Protein AF-A0A948CXR2-F1 (afdb_monomer)

pLDDT: mean 81.37, std 16.16, range [50.62, 96.62]

Radius of gyration: 17.34 Å; Cα contacts (8 Å, |Δi|>4): 185; chains: 1; bounding box: 30×23×55 Å

Structure (mmCIF, N/CA/C/O backbone):
data_AF-A0A948CXR2-F1
#
_entry.id   AF-A0A948CXR2-F1
#
loop_
_atom_site.group_PDB
_atom_site.id
_atom_site.type_symbol
_atom_site.label_atom_id
_atom_site.label_alt_id
_atom_site.label_comp_id
_atom_site.label_asym_id
_atom_site.label_entity_id
_atom_site.label_seq_id
_atom_site.pdbx_PDB_ins_code
_atom_site.Cartn_x
_atom_site.Cartn_y
_atom_site.Cartn_z
_atom_site.occupan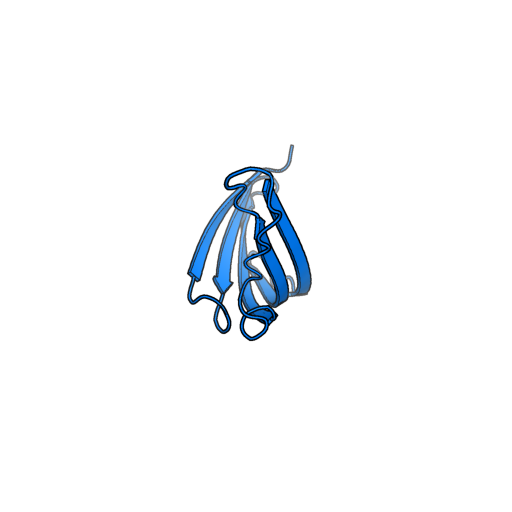cy
_atom_site.B_iso_or_equiv
_atom_site.auth_seq_id
_atom_site.auth_comp_id
_atom_site.auth_asym_id
_atom_site.auth_atom_id
_atom_site.pdbx_PDB_model_num
ATOM 1 N N . VAL A 1 1 ? -0.125 8.908 -25.489 1.00 62.19 1 VAL A N 1
ATOM 2 C CA . VAL A 1 1 ? -1.178 8.113 -24.814 1.00 62.19 1 VAL A CA 1
ATOM 3 C C . VAL A 1 1 ? -0.498 7.267 -23.760 1.00 62.19 1 VAL A C 1
ATOM 5 O O . VAL A 1 1 ? 0.457 6.575 -24.092 1.00 62.19 1 VAL A O 1
ATOM 8 N N . LEU A 1 2 ? -0.931 7.411 -22.511 1.00 63.59 2 LEU A N 1
ATOM 9 C CA . LEU A 1 2 ? -0.492 6.589 -21.387 1.00 63.59 2 LEU A CA 1
ATOM 10 C C . LEU A 1 2 ? -1.542 5.498 -21.205 1.00 63.59 2 LEU A C 1
ATOM 12 O O . LEU A 1 2 ? -2.711 5.816 -21.004 1.00 63.59 2 LEU A O 1
ATOM 16 N N . ASP A 1 3 ? -1.127 4.250 -21.369 1.00 71.50 3 ASP A N 1
ATOM 17 C CA . ASP A 1 3 ? -1.946 3.079 -21.072 1.00 71.50 3 ASP A CA 1
ATOM 18 C C . ASP A 1 3 ? -1.293 2.395 -19.872 1.00 71.50 3 ASP A C 1
ATOM 20 O O . ASP A 1 3 ? -0.179 1.877 -19.984 1.00 71.50 3 ASP A O 1
ATOM 24 N N . ASP A 1 4 ? -1.930 2.515 -18.711 1.00 77.62 4 ASP A N 1
ATOM 25 C CA . ASP A 1 4 ? -1.409 2.024 -17.439 1.00 77.62 4 ASP A CA 1
ATOM 26 C C . ASP A 1 4 ? -2.457 1.152 -16.762 1.00 77.62 4 ASP A C 1
ATOM 28 O O . ASP A 1 4 ? -3.634 1.510 -16.674 1.00 77.62 4 ASP A O 1
ATOM 32 N N . TRP A 1 5 ? -2.020 -0.009 -16.292 1.00 83.62 5 TRP A N 1
ATOM 33 C CA . TRP A 1 5 ? -2.851 -0.889 -15.493 1.00 83.62 5 TRP A CA 1
ATOM 34 C C . TRP A 1 5 ? -2.059 -1.445 -14.322 1.00 83.62 5 TRP A C 1
ATOM 36 O O . TRP A 1 5 ? -0.861 -1.726 -14.413 1.00 83.62 5 TRP A O 1
ATOM 46 N N . GLN A 1 6 ? -2.773 -1.649 -13.221 1.00 85.56 6 GLN A N 1
ATOM 47 C CA . GLN A 1 6 ? -2.237 -2.238 -12.010 1.00 85.56 6 GLN A CA 1
ATOM 48 C C . GLN A 1 6 ? -3.249 -3.214 -11.422 1.00 85.56 6 GLN A C 1
ATOM 50 O O . GLN A 1 6 ? -4.422 -2.895 -11.242 1.00 85.56 6 GLN A O 1
ATOM 55 N N . PHE A 1 7 ? -2.766 -4.402 -11.096 1.00 88.31 7 PHE A N 1
ATOM 56 C CA . PHE A 1 7 ? -3.472 -5.422 -10.348 1.00 88.31 7 PHE A CA 1
ATOM 57 C C . PHE A 1 7 ? -2.704 -5.704 -9.060 1.00 88.31 7 PHE A C 1
ATOM 59 O O . PHE A 1 7 ? -1.489 -5.876 -9.099 1.00 88.31 7 PHE A O 1
ATOM 66 N N . SER A 1 8 ? -3.394 -5.789 -7.928 1.00 88.75 8 SER A N 1
ATOM 67 C CA . SER A 1 8 ? -2.765 -6.104 -6.645 1.00 88.75 8 SER A CA 1
ATOM 68 C C . SER A 1 8 ? -3.528 -7.220 -5.948 1.00 88.75 8 SER A C 1
ATOM 70 O O . SER A 1 8 ? -4.757 -7.192 -5.892 1.00 88.75 8 SER A O 1
ATOM 72 N N . LEU A 1 9 ? -2.797 -8.185 -5.393 1.00 92.38 9 LEU A N 1
ATOM 73 C CA . LEU A 1 9 ? -3.339 -9.222 -4.523 1.00 92.38 9 LEU A CA 1
ATOM 74 C C . LEU A 1 9 ? -2.780 -9.022 -3.117 1.00 92.38 9 LEU A C 1
ATOM 76 O O . LEU A 1 9 ? -1.565 -9.039 -2.936 1.00 92.38 9 LEU A O 1
ATOM 80 N N . LEU A 1 10 ? -3.668 -8.849 -2.139 1.00 93.56 10 LEU A N 1
ATOM 81 C CA . LEU A 1 10 ? -3.330 -8.531 -0.754 1.00 93.56 10 LEU A CA 1
ATOM 82 C C . LEU A 1 10 ? -3.857 -9.601 0.201 1.00 93.56 10 LEU A C 1
ATOM 84 O O . LEU A 1 10 ? -5.019 -9.995 0.129 1.00 93.56 10 LEU A O 1
ATOM 88 N N . PHE A 1 11 ? -3.013 -10.006 1.143 1.00 94.94 11 PHE A N 1
ATOM 89 C CA . PHE A 1 11 ? -3.383 -10.787 2.313 1.00 94.94 11 PHE A CA 1
ATOM 90 C C . PHE A 1 11 ? -3.242 -9.897 3.540 1.00 94.94 11 PHE A C 1
ATOM 92 O O . PHE A 1 11 ? -2.141 -9.457 3.866 1.00 94.94 11 PHE A O 1
ATOM 99 N N . ALA A 1 12 ? -4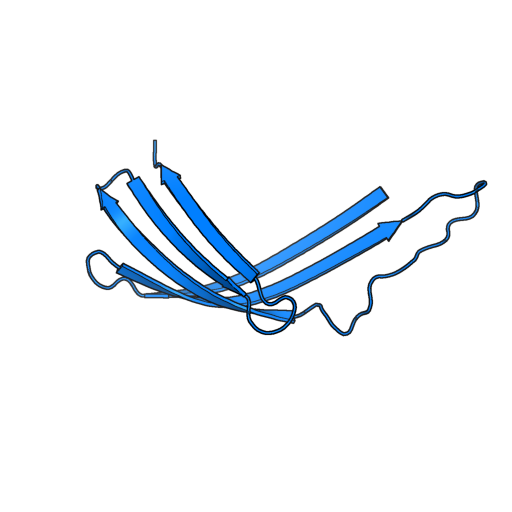.360 -9.630 4.208 1.00 96.06 12 ALA A N 1
ATOM 100 C CA . ALA A 1 12 ? -4.427 -8.769 5.380 1.00 96.06 12 ALA A CA 1
ATOM 101 C C . ALA A 1 12 ? -4.901 -9.559 6.601 1.00 96.06 12 ALA A C 1
ATOM 103 O O . ALA A 1 12 ? -5.740 -10.456 6.484 1.00 96.06 12 ALA A O 1
ATOM 104 N N . HIS A 1 13 ? -4.395 -9.207 7.779 1.00 95.44 13 HIS A N 1
ATOM 105 C CA . HIS A 1 13 ? -4.838 -9.800 9.035 1.00 95.44 13 HIS A CA 1
ATOM 106 C C . HIS A 1 13 ? -5.101 -8.711 10.072 1.00 95.44 13 HIS A C 1
ATOM 108 O O . HIS A 1 13 ? -4.219 -7.913 10.374 1.00 95.44 13 HIS A O 1
ATOM 114 N N . LYS A 1 14 ? -6.320 -8.666 10.619 1.00 95.50 14 LYS A N 1
ATOM 115 C CA . LYS A 1 14 ? -6.706 -7.657 11.611 1.00 95.50 14 LYS A CA 1
ATOM 116 C C . LYS A 1 14 ? -6.231 -8.064 13.005 1.00 95.50 14 LYS A C 1
ATOM 118 O O . LYS A 1 14 ? -6.665 -9.083 13.534 1.00 95.50 14 LYS A O 1
ATOM 123 N N . ILE A 1 15 ? -5.409 -7.217 13.618 1.00 94.44 15 ILE A N 1
ATOM 124 C CA . ILE A 1 15 ? -4.873 -7.354 14.974 1.00 94.44 15 ILE A CA 1
ATOM 125 C C . ILE A 1 15 ? -5.210 -6.077 15.758 1.00 94.44 15 ILE A C 1
ATOM 127 O O . ILE A 1 15 ? -4.425 -5.131 15.831 1.00 94.44 15 ILE A O 1
ATOM 131 N N . SER A 1 16 ? -6.394 -6.048 16.377 1.00 92.44 16 SER A N 1
ATOM 132 C CA . SER A 1 16 ? -6.876 -4.889 17.147 1.00 92.44 16 SER A CA 1
ATOM 133 C C . SER A 1 16 ? -6.930 -3.604 16.293 1.00 92.44 16 SER A C 1
ATOM 135 O O . SER A 1 16 ? -7.710 -3.554 15.338 1.00 92.44 16 SER A O 1
ATOM 137 N N . ILE A 1 17 ? -6.119 -2.589 16.622 1.00 92.94 17 ILE A N 1
ATOM 138 C CA . ILE A 1 17 ? -6.008 -1.305 15.910 1.00 92.94 17 ILE A CA 1
ATOM 139 C C . ILE A 1 17 ? -5.120 -1.372 14.660 1.00 92.94 17 ILE A C 1
ATOM 141 O O . ILE A 1 17 ? -5.139 -0.444 13.855 1.00 92.94 17 ILE A O 1
ATOM 145 N N . LEU A 1 18 ? -4.339 -2.444 14.496 1.00 95.31 18 LEU A N 1
ATOM 146 C CA . LEU A 1 18 ? -3.445 -2.637 13.359 1.00 95.31 18 LEU A CA 1
ATOM 147 C C . LEU A 1 18 ? -4.016 -3.682 12.408 1.00 95.31 18 LEU A C 1
ATOM 149 O O . LEU A 1 18 ? -4.473 -4.741 12.830 1.00 95.31 18 LEU A O 1
ATOM 153 N N . THR A 1 19 ? -3.945 -3.416 11.112 1.00 96.56 19 THR A N 1
ATOM 154 C CA . THR A 1 19 ? -4.236 -4.408 10.073 1.00 96.56 19 THR A CA 1
ATOM 155 C C . THR A 1 19 ? -3.032 -4.497 9.141 1.00 96.56 19 THR A C 1
ATOM 157 O O . THR A 1 19 ? -3.022 -3.842 8.097 1.00 96.56 19 THR A O 1
ATOM 160 N N . PRO A 1 20 ? -1.976 -5.239 9.525 1.00 96.12 20 PRO A N 1
ATOM 161 C CA . PRO A 1 20 ? -0.865 -5.515 8.628 1.00 96.12 20 PRO A CA 1
ATOM 162 C C . PRO A 1 20 ? -1.328 -6.320 7.412 1.00 96.12 20 PRO A C 1
ATOM 164 O O . PRO A 1 20 ? -2.194 -7.198 7.509 1.00 96.12 20 PRO A O 1
ATOM 167 N N . TYR A 1 21 ? -0.708 -6.042 6.271 1.00 96.06 21 TYR A N 1
ATOM 168 C CA . TYR A 1 21 ? -0.927 -6.761 5.030 1.00 96.06 21 TYR A CA 1
ATOM 169 C C . T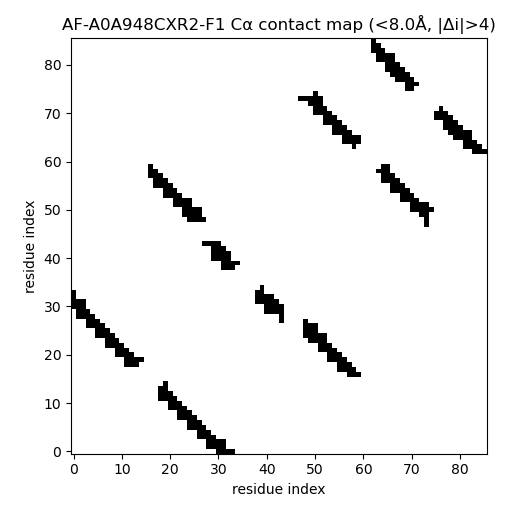YR A 1 21 ? 0.365 -6.936 4.236 1.00 96.06 21 TYR A C 1
ATOM 171 O O . TYR A 1 21 ? 1.306 -6.148 4.318 1.00 96.06 21 TYR A O 1
ATOM 179 N N . ILE A 1 22 ? 0.388 -7.995 3.438 1.00 95.31 22 ILE A N 1
ATOM 180 C CA . ILE A 1 22 ? 1.438 -8.282 2.469 1.00 95.31 22 ILE A CA 1
ATOM 181 C C . ILE A 1 22 ? 0.787 -8.724 1.169 1.00 95.31 22 ILE A C 1
ATOM 183 O O . ILE A 1 22 ? -0.287 -9.326 1.166 1.00 95.31 22 ILE A O 1
ATOM 187 N N . GLY A 1 23 ? 1.429 -8.439 0.050 1.00 92.81 23 GLY A N 1
ATOM 188 C CA . GLY A 1 23 ? 0.887 -8.815 -1.232 1.00 92.81 23 GLY A CA 1
ATOM 189 C C . GLY A 1 23 ? 1.853 -8.664 -2.379 1.00 92.81 23 GLY A C 1
ATOM 190 O O . GLY A 1 23 ? 3.031 -8.335 -2.224 1.00 92.81 23 GLY A O 1
ATOM 191 N N . THR A 1 24 ? 1.310 -8.906 -3.558 1.00 92.00 24 THR A N 1
ATOM 192 C CA . THR A 1 24 ? 2.005 -8.727 -4.821 1.00 92.00 24 THR A CA 1
ATOM 193 C C . THR A 1 24 ? 1.257 -7.717 -5.671 1.00 92.00 24 THR A C 1
ATOM 195 O O . THR A 1 24 ? 0.029 -7.625 -5.639 1.00 92.00 24 THR A O 1
ATOM 198 N N . ARG A 1 25 ? 2.017 -6.939 -6.431 1.00 88.56 25 ARG A N 1
ATOM 199 C CA . ARG A 1 25 ? 1.523 -5.923 -7.353 1.00 88.56 25 ARG A CA 1
ATOM 200 C C . ARG A 1 25 ? 2.014 -6.279 -8.740 1.00 88.56 25 ARG A C 1
ATOM 202 O O . ARG A 1 25 ? 3.213 -6.417 -8.936 1.00 88.56 25 ARG A O 1
ATOM 209 N N . TRP A 1 26 ? 1.110 -6.440 -9.690 1.00 86.75 26 TRP A N 1
ATOM 210 C CA . TRP A 1 26 ? 1.431 -6.553 -11.100 1.00 86.75 26 TRP A CA 1
ATOM 211 C C . TRP A 1 26 ? 0.999 -5.270 -11.801 1.00 86.75 26 TRP A C 1
ATOM 213 O O . TRP A 1 26 ? -0.193 -5.012 -11.927 1.00 86.75 26 TRP A O 1
ATOM 223 N N . SER A 1 27 ? 1.952 -4.456 -12.236 1.00 82.25 27 SER A N 1
ATOM 224 C CA . SER A 1 27 ? 1.684 -3.219 -12.969 1.00 82.25 27 SER A CA 1
ATOM 225 C C . SER A 1 27 ? 2.386 -3.199 -14.314 1.00 82.25 27 SER A C 1
ATOM 227 O O . SER A 1 27 ? 3.440 -3.813 -14.497 1.00 82.25 27 SER A O 1
ATOM 229 N N . ARG A 1 28 ? 1.816 -2.465 -15.265 1.00 78.00 28 ARG A N 1
ATOM 230 C CA . ARG A 1 28 ? 2.482 -2.154 -16.521 1.00 78.00 28 ARG A CA 1
ATOM 231 C C . ARG A 1 28 ? 2.018 -0.805 -17.046 1.00 78.00 28 ARG A C 1
ATOM 233 O O . ARG A 1 28 ? 0.858 -0.649 -17.403 1.00 78.00 28 ARG A O 1
ATOM 240 N N . MET A 1 29 ? 2.993 0.077 -17.224 1.00 72.00 29 MET A N 1
ATOM 241 C CA . MET A 1 29 ? 2.817 1.379 -17.849 1.00 72.00 29 MET A CA 1
ATOM 242 C C . MET A 1 29 ? 3.431 1.360 -19.253 1.00 72.00 29 MET A C 1
ATOM 244 O O . MET A 1 29 ? 4.644 1.228 -19.393 1.00 72.00 29 MET A O 1
ATOM 248 N N . ASP A 1 30 ? 2.624 1.490 -20.305 1.00 65.69 30 ASP A N 1
ATOM 249 C CA . ASP A 1 30 ? 3.102 1.655 -21.681 1.00 65.69 30 ASP A CA 1
ATOM 250 C C . ASP A 1 30 ? 2.983 3.141 -22.087 1.00 65.69 30 ASP A C 1
ATOM 252 O O . ASP A 1 30 ? 1.892 3.719 -22.131 1.00 65.69 30 ASP A O 1
ATOM 256 N N . TYR A 1 31 ? 4.112 3.778 -22.420 1.00 61.22 31 TYR A N 1
ATOM 257 C CA . TYR A 1 31 ? 4.139 5.162 -22.899 1.00 61.22 31 TYR A CA 1
ATOM 258 C C . TYR A 1 31 ? 4.145 5.202 -24.431 1.00 61.22 31 TYR A C 1
ATOM 260 O O . TYR A 1 31 ? 5.119 4.839 -25.090 1.00 61.22 31 TYR A O 1
ATOM 268 N N . ILE A 1 32 ? 3.040 5.655 -25.026 1.00 62.22 32 ILE A N 1
ATOM 269 C CA . ILE A 1 32 ? 2.914 5.815 -26.478 1.00 62.22 32 ILE A CA 1
ATOM 270 C C . ILE A 1 32 ? 3.143 7.287 -26.827 1.00 62.22 32 ILE A C 1
ATOM 272 O O . ILE A 1 32 ? 2.236 8.114 -26.664 1.00 62.22 32 ILE A O 1
ATOM 276 N N . HIS A 1 33 ? 4.339 7.609 -27.319 1.00 55.97 33 HIS A N 1
ATOM 277 C CA . HIS A 1 33 ? 4.657 8.921 -27.882 1.00 55.97 33 HIS A CA 1
ATOM 278 C C . HIS A 1 33 ? 4.290 8.931 -29.373 1.00 55.97 33 HIS A C 1
ATOM 280 O O . HIS A 1 33 ? 4.695 8.044 -30.123 1.00 55.97 33 HIS A O 1
ATOM 286 N N . TRP A 1 34 ? 3.502 9.915 -29.802 1.00 54.00 34 TRP A N 1
ATOM 287 C CA . TRP A 1 34 ? 3.166 10.108 -31.213 1.00 54.00 34 TRP A CA 1
ATOM 288 C C . TRP A 1 34 ? 4.141 11.130 -31.802 1.00 54.00 34 TRP A C 1
ATOM 290 O O . TRP A 1 34 ? 4.128 12.279 -31.374 1.00 54.00 34 TRP A O 1
ATOM 300 N N . VAL A 1 35 ? 4.978 10.716 -32.755 1.00 55.91 35 VAL A N 1
ATOM 301 C CA . VAL A 1 35 ? 5.786 11.618 -33.594 1.00 55.91 35 VAL A CA 1
ATOM 302 C C . VAL A 1 35 ? 5.412 11.327 -35.048 1.00 55.91 35 VAL A C 1
ATOM 304 O O . VAL A 1 35 ? 5.473 10.175 -35.475 1.00 55.91 35 VAL A O 1
ATOM 307 N N . ASP A 1 36 ? 4.958 12.348 -35.775 1.00 53.16 36 ASP A N 1
ATOM 308 C CA . ASP A 1 36 ? 4.738 12.339 -37.231 1.00 53.16 36 ASP A CA 1
ATOM 309 C C . ASP A 1 36 ? 3.925 11.160 -37.807 1.00 53.16 36 ASP A C 1
ATOM 311 O O . ASP A 1 36 ? 4.344 10.509 -38.760 1.00 53.16 36 ASP A O 1
ATOM 315 N N . ASN A 1 37 ? 2.738 10.864 -37.256 1.00 53.97 37 ASN A N 1
ATOM 316 C CA . ASN A 1 37 ? 1.827 9.799 -37.738 1.00 5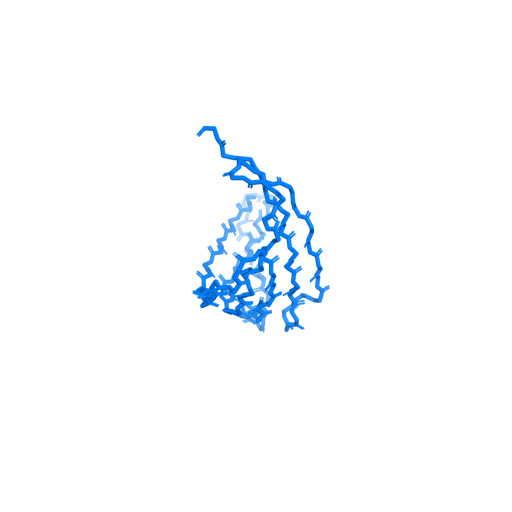3.97 37 ASN A CA 1
ATOM 317 C C . ASN A 1 37 ? 2.406 8.365 -37.757 1.00 53.97 37 ASN A C 1
ATOM 319 O O . ASN A 1 37 ? 1.710 7.426 -38.151 1.00 53.97 37 ASN A O 1
ATOM 323 N N . VAL A 1 38 ? 3.632 8.155 -37.271 1.00 54.31 38 VAL A N 1
ATOM 324 C CA . VAL A 1 38 ? 4.245 6.834 -37.131 1.00 54.31 38 VAL A CA 1
ATOM 325 C C . VAL A 1 38 ? 4.095 6.375 -35.685 1.00 54.31 38 VAL A C 1
ATOM 327 O O . VAL A 1 38 ? 4.592 6.983 -34.737 1.00 54.31 38 VAL A O 1
ATOM 330 N N . ARG A 1 39 ? 3.374 5.268 -35.499 1.00 51.72 39 ARG A N 1
ATOM 331 C CA . ARG A 1 39 ? 3.103 4.677 -34.185 1.00 51.72 39 ARG A CA 1
ATOM 332 C C . ARG A 1 39 ? 4.362 4.018 -33.607 1.00 51.72 39 ARG A C 1
ATOM 334 O O . ARG A 1 39 ? 4.506 2.798 -33.680 1.00 51.72 39 ARG A O 1
ATOM 341 N N . ASN A 1 40 ? 5.238 4.791 -32.974 1.00 53.72 40 ASN A N 1
ATOM 342 C CA . ASN A 1 40 ? 6.352 4.244 -32.200 1.00 53.72 40 ASN A CA 1
ATOM 343 C C . ASN A 1 40 ? 5.883 3.859 -30.788 1.00 53.72 40 ASN A C 1
ATOM 345 O O . ASN A 1 40 ? 5.671 4.696 -29.913 1.00 53.72 40 ASN A O 1
ATOM 349 N N . ARG A 1 41 ? 5.684 2.554 -30.563 1.00 52.31 41 ARG A N 1
ATOM 350 C CA . ARG A 1 41 ? 5.402 1.993 -29.233 1.00 52.31 41 ARG A CA 1
ATOM 351 C C . ARG A 1 41 ? 6.718 1.769 -28.492 1.00 52.31 41 ARG A C 1
ATOM 353 O O . ARG A 1 41 ? 7.349 0.732 -28.683 1.00 52.31 41 ARG A O 1
ATOM 360 N N . VAL A 1 42 ? 7.092 2.694 -27.613 1.00 58.16 42 VAL A N 1
ATOM 361 C CA . VAL A 1 42 ? 8.141 2.448 -26.617 1.00 58.16 42 VAL A CA 1
ATOM 362 C C . VAL A 1 42 ? 7.496 1.673 -25.469 1.00 58.16 42 VAL A C 1
ATOM 364 O O . VAL A 1 42 ? 6.842 2.238 -24.597 1.00 58.16 42 VAL A O 1
ATOM 367 N N . LYS A 1 43 ? 7.581 0.341 -25.528 1.00 53.31 43 LYS A N 1
ATOM 368 C CA . LYS A 1 43 ? 7.089 -0.524 -24.446 1.00 53.31 43 LYS A CA 1
ATOM 369 C C . LYS A 1 43 ? 8.029 -0.380 -23.251 1.00 53.31 43 LYS A C 1
ATOM 371 O O . LYS A 1 43 ? 9.239 -0.485 -23.433 1.00 53.31 43 LYS A O 1
ATOM 376 N N . SER A 1 44 ? 7.468 -0.167 -22.063 1.00 50.62 44 SER A N 1
ATOM 377 C CA . SER A 1 44 ? 8.226 -0.250 -20.813 1.00 50.62 44 SER A CA 1
ATOM 378 C C . SER A 1 44 ? 8.843 -1.645 -20.674 1.00 50.62 44 SER A C 1
ATOM 380 O O . SER A 1 44 ? 8.268 -2.642 -21.130 1.00 50.62 44 SER A O 1
ATOM 382 N N . ASP A 1 45 ? 10.046 -1.691 -20.109 1.00 51.44 45 ASP A N 1
ATOM 383 C CA . ASP A 1 45 ? 10.849 -2.896 -19.971 1.00 51.44 45 ASP A CA 1
ATOM 384 C C . ASP A 1 45 ? 10.080 -3.951 -19.153 1.00 51.44 45 ASP A C 1
ATOM 386 O O . ASP A 1 45 ? 9.651 -3.715 -18.024 1.00 51.44 45 ASP A O 1
ATOM 390 N N . ARG A 1 46 ? 9.855 -5.131 -19.743 1.00 50.81 46 ARG A N 1
ATOM 391 C CA . ARG A 1 46 ? 9.022 -6.216 -19.176 1.00 50.81 46 ARG A CA 1
ATOM 392 C C . ARG A 1 46 ? 9.570 -6.796 -17.865 1.00 50.81 46 ARG A C 1
ATOM 394 O O . ARG A 1 46 ? 8.908 -7.625 -17.251 1.00 50.81 46 ARG A O 1
ATOM 401 N N . SER A 1 47 ? 10.781 -6.412 -17.476 1.00 53.19 47 SER A N 1
ATOM 402 C CA . SER A 1 47 ? 11.498 -6.896 -16.295 1.00 53.19 47 SER A CA 1
ATOM 403 C C . SER A 1 47 ? 10.939 -6.353 -14.973 1.00 53.19 47 SER A C 1
ATOM 405 O O . SER A 1 47 ? 11.205 -6.924 -13.919 1.00 53.19 47 SER A O 1
ATOM 407 N N . LYS A 1 48 ? 10.139 -5.284 -15.031 1.00 58.75 48 LYS A N 1
ATOM 408 C CA . LYS A 1 48 ? 9.713 -4.463 -13.894 1.00 58.75 48 LYS A CA 1
ATOM 409 C C . LYS A 1 48 ? 8.196 -4.361 -13.780 1.00 58.75 48 LYS A C 1
ATOM 411 O O . LYS A 1 48 ? 7.604 -3.291 -13.809 1.00 58.75 48 LYS A O 1
ATOM 416 N N . SER A 1 49 ? 7.540 -5.518 -13.786 1.00 69.94 49 SER A N 1
ATOM 417 C CA . SER A 1 49 ? 6.079 -5.568 -13.730 1.00 69.94 49 SER A CA 1
ATOM 418 C C . SER A 1 49 ? 5.536 -6.201 -12.460 1.00 69.94 49 SER A C 1
ATOM 420 O O . SER A 1 49 ? 4.385 -5.953 -12.144 1.00 69.94 49 SER A O 1
ATOM 422 N N . ILE A 1 50 ? 6.319 -6.993 -11.721 1.00 79.31 50 ILE A N 1
ATOM 423 C CA . ILE A 1 50 ? 5.858 -7.649 -10.489 1.00 79.31 50 ILE A CA 1
ATOM 424 C C . ILE A 1 50 ? 6.627 -7.084 -9.293 1.00 79.31 50 ILE A C 1
ATOM 426 O O . ILE A 1 50 ? 7.844 -7.218 -9.202 1.00 79.31 50 ILE A O 1
ATOM 430 N N . GLY A 1 51 ? 5.900 -6.467 -8.368 1.00 85.12 51 GLY A N 1
ATOM 431 C CA . GLY A 1 51 ? 6.388 -5.932 -7.107 1.00 85.12 51 GLY A CA 1
ATOM 432 C C . GLY A 1 51 ? 5.849 -6.707 -5.907 1.00 85.12 51 GLY A C 1
ATOM 433 O O . GLY A 1 51 ? 4.776 -7.305 -5.963 1.00 85.12 51 GLY A O 1
ATOM 434 N N . LEU A 1 52 ? 6.591 -6.662 -4.802 1.00 89.25 52 LEU A N 1
ATOM 435 C CA . LEU A 1 52 ? 6.106 -7.066 -3.485 1.00 89.25 52 LEU A CA 1
ATOM 436 C C . LEU A 1 52 ? 5.724 -5.813 -2.700 1.00 89.25 52 LEU A C 1
ATOM 438 O O . LEU A 1 52 ? 6.505 -4.854 -2.662 1.00 89.25 52 LEU A O 1
ATOM 442 N N . ILE A 1 53 ? 4.540 -5.855 -2.096 1.00 92.38 53 ILE A N 1
ATOM 443 C CA . ILE A 1 53 ? 3.996 -4.808 -1.235 1.00 92.38 53 ILE A CA 1
ATOM 444 C C . ILE A 1 53 ? 3.837 -5.333 0.181 1.00 92.38 53 ILE A C 1
ATOM 446 O O . ILE A 1 53 ? 3.394 -6.462 0.386 1.00 92.38 53 ILE A O 1
ATOM 450 N N . ALA A 1 54 ? 4.196 -4.516 1.158 1.00 93.75 54 ALA A N 1
ATOM 451 C CA . ALA A 1 54 ? 3.870 -4.763 2.553 1.00 93.75 54 ALA A CA 1
ATOM 452 C C . ALA A 1 54 ? 3.466 -3.449 3.203 1.00 93.75 54 ALA A C 1
ATOM 454 O O . ALA A 1 54 ? 4.059 -2.406 2.932 1.00 93.75 54 ALA A O 1
ATOM 455 N N . GLY A 1 55 ? 2.465 -3.500 4.065 1.00 94.56 55 GLY A N 1
ATOM 456 C CA . GLY A 1 55 ? 1.934 -2.312 4.698 1.00 94.56 55 GLY A CA 1
ATOM 457 C C . GLY A 1 55 ? 1.101 -2.626 5.923 1.00 94.56 55 GLY A C 1
ATOM 458 O O . GLY A 1 55 ? 0.980 -3.775 6.349 1.00 94.56 55 GLY A O 1
ATOM 459 N N . THR A 1 56 ? 0.559 -1.582 6.530 1.00 96.25 56 THR A N 1
ATOM 460 C CA . THR A 1 56 ? -0.331 -1.697 7.677 1.00 96.25 56 THR A CA 1
ATOM 461 C C . THR A 1 56 ? -1.334 -0.562 7.683 1.00 96.2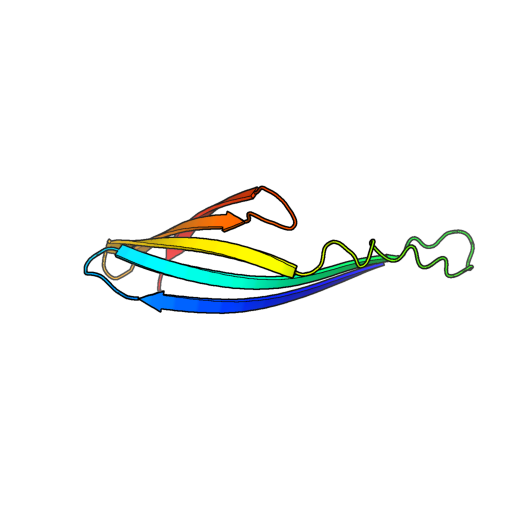5 56 THR A C 1
ATOM 463 O O . THR A 1 56 ? -0.977 0.597 7.461 1.00 96.25 56 THR A O 1
ATOM 466 N N . ASP A 1 57 ? -2.577 -0.900 8.008 1.00 96.38 57 ASP A N 1
ATOM 467 C CA . ASP A 1 57 ? -3.580 0.093 8.374 1.00 96.38 57 ASP A CA 1
ATOM 468 C C . ASP A 1 57 ? -3.567 0.296 9.888 1.00 96.38 57 ASP A C 1
ATOM 470 O O . ASP A 1 57 ? -3.449 -0.667 10.649 1.00 96.38 57 ASP A O 1
ATOM 474 N N . ILE A 1 58 ? -3.689 1.545 10.323 1.00 95.88 58 ILE A N 1
ATOM 475 C CA . ILE A 1 58 ? -3.773 1.954 11.723 1.00 95.88 58 ILE A CA 1
ATOM 476 C C .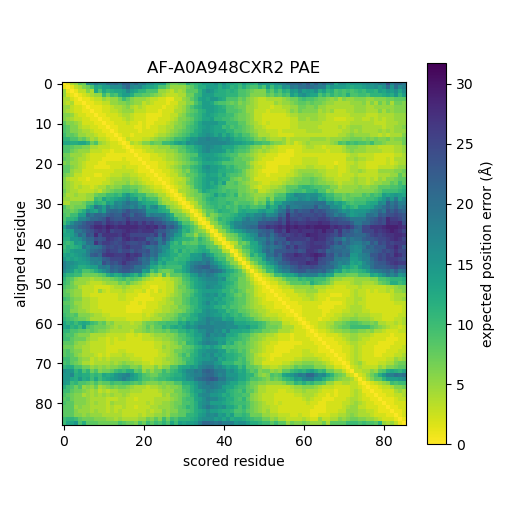 ILE A 1 58 ? -5.122 2.644 11.908 1.00 95.88 58 ILE A C 1
ATOM 478 O O . ILE A 1 58 ? -5.325 3.767 11.440 1.00 95.88 58 ILE A O 1
ATOM 482 N N . ALA A 1 59 ? -6.056 1.966 12.570 1.00 95.06 59 ALA A N 1
ATOM 483 C CA . ALA A 1 59 ? -7.354 2.535 12.902 1.00 95.06 59 ALA A CA 1
ATOM 484 C C . ALA A 1 59 ? -7.174 3.606 13.986 1.00 95.06 59 ALA A C 1
ATOM 486 O O . ALA A 1 59 ? -6.717 3.302 15.088 1.00 95.06 59 ALA A O 1
ATOM 487 N N . LEU A 1 60 ? -7.519 4.854 13.664 1.00 93.06 60 LEU A N 1
ATOM 488 C CA . LEU A 1 60 ? -7.551 5.940 14.643 1.00 93.06 60 LEU A CA 1
ATOM 489 C C . LEU A 1 60 ? -8.899 5.932 15.363 1.00 93.06 60 LEU A C 1
ATOM 491 O O . LEU A 1 60 ? -8.928 5.907 16.585 1.00 93.06 60 LEU A O 1
ATOM 495 N N . ASN A 1 61 ? -9.986 5.875 14.587 1.00 92.25 61 AS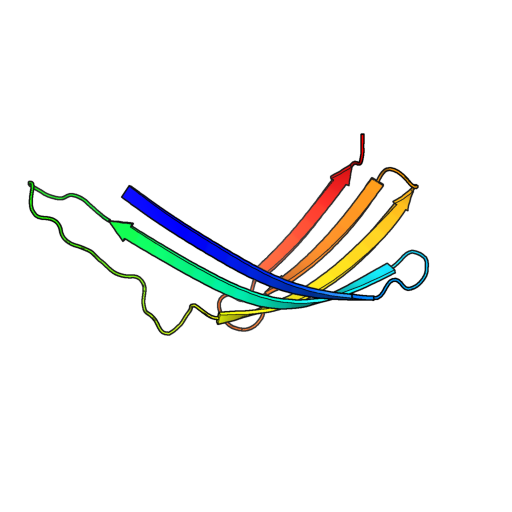N A N 1
ATOM 496 C CA . ASN A 1 61 ? -11.377 5.783 15.035 1.00 92.25 61 ASN A CA 1
ATOM 497 C C . ASN A 1 61 ? -12.164 4.863 14.076 1.00 92.25 61 ASN A C 1
ATOM 499 O O . ASN A 1 61 ? -11.640 4.446 13.044 1.00 92.25 61 ASN A O 1
ATOM 503 N N . ASP A 1 62 ? -13.452 4.624 14.340 1.00 90.06 62 ASP A N 1
ATOM 504 C CA . ASP A 1 62 ? -14.321 3.811 13.464 1.00 90.06 62 ASP A CA 1
ATOM 505 C C . ASP A 1 62 ? -14.505 4.385 12.044 1.00 90.06 62 ASP A C 1
ATOM 507 O O . ASP A 1 62 ? -14.896 3.670 11.119 1.00 90.06 62 ASP A O 1
ATOM 511 N N . THR A 1 63 ? -14.206 5.673 11.858 1.00 94.38 63 THR A N 1
ATOM 512 C CA . THR A 1 63 ? -14.364 6.406 10.593 1.00 94.38 63 THR A CA 1
ATOM 513 C C . THR A 1 63 ? -13.047 6.794 9.931 1.00 94.38 63 THR A C 1
ATOM 515 O O . THR A 1 63 ? -13.055 7.139 8.754 1.00 94.38 63 THR A O 1
ATOM 518 N N . LEU A 1 64 ? -11.920 6.746 10.647 1.00 95.75 64 LEU A N 1
ATOM 519 C CA . LEU A 1 64 ? -10.639 7.287 10.189 1.00 95.75 64 LEU A CA 1
ATOM 520 C C . LEU A 1 64 ? -9.524 6.263 10.396 1.00 95.75 64 LEU A C 1
ATOM 522 O O . LEU A 1 64 ? -9.317 5.783 11.514 1.00 95.75 64 LEU A O 1
ATOM 526 N N . TRP A 1 65 ? -8.758 5.981 9.345 1.00 96.38 65 TRP A N 1
ATOM 527 C CA . TRP A 1 65 ? -7.561 5.149 9.442 1.00 96.38 65 TRP A CA 1
ATOM 528 C C . TRP A 1 65 ? -6.412 5.711 8.611 1.00 96.38 65 TRP A C 1
ATOM 530 O O . TRP A 1 65 ? -6.602 6.340 7.569 1.00 96.38 65 TRP A O 1
ATOM 540 N N . LEU A 1 66 ? -5.200 5.474 9.098 1.00 96.62 66 LEU A N 1
ATOM 541 C CA . LEU A 1 66 ? -3.965 5.741 8.374 1.00 96.62 66 LEU A CA 1
ATOM 542 C C . LEU A 1 66 ? -3.522 4.462 7.682 1.00 96.62 66 LEU A C 1
ATOM 544 O O . LEU A 1 66 ? -3.678 3.381 8.239 1.00 96.62 66 LEU A O 1
ATOM 548 N N . ASN A 1 67 ? -2.943 4.580 6.499 1.00 96.38 67 ASN A N 1
ATOM 549 C CA . ASN A 1 67 ? -2.365 3.454 5.781 1.00 96.38 67 ASN A CA 1
ATOM 550 C C . ASN A 1 67 ? -0.916 3.782 5.429 1.00 96.38 67 ASN A C 1
ATOM 552 O O . ASN A 1 67 ? -0.617 4.856 4.906 1.00 96.38 67 ASN A O 1
ATOM 556 N N . LEU A 1 68 ? -0.033 2.850 5.760 1.00 95.56 68 LEU A N 1
ATOM 557 C CA . LEU A 1 68 ? 1.381 2.871 5.419 1.00 95.56 68 LEU A CA 1
ATOM 558 C C . LEU A 1 68 ? 1.649 1.695 4.486 1.00 95.56 68 LEU A C 1
ATOM 560 O O . LEU A 1 68 ? 1.385 0.560 4.872 1.00 95.56 68 LEU A O 1
ATOM 564 N N . GLU A 1 69 ? 2.192 1.948 3.299 1.00 94.12 69 GLU A N 1
ATOM 565 C CA . GLU A 1 69 ? 2.555 0.911 2.326 1.00 94.12 69 GLU A CA 1
ATOM 566 C C . GLU A 1 69 ? 3.993 1.112 1.844 1.00 94.12 69 GLU A C 1
ATOM 568 O O . GLU A 1 69 ? 4.416 2.229 1.548 1.00 94.12 69 GLU A O 1
ATOM 573 N N . GLY A 1 70 ? 4.745 0.020 1.746 1.00 91.75 70 GLY A N 1
ATOM 574 C CA . GLY A 1 70 ? 6.049 -0.049 1.104 1.00 91.75 70 GLY A CA 1
ATOM 575 C C . GLY A 1 70 ? 6.027 -0.987 -0.101 1.00 91.75 70 GLY A C 1
ATOM 576 O O . GLY A 1 70 ? 5.502 -2.098 -0.030 1.00 91.75 70 GLY A O 1
ATOM 577 N N . ASN A 1 71 ? 6.645 -0.550 -1.196 1.00 89.50 71 ASN A N 1
ATOM 578 C CA . ASN A 1 71 ? 6.958 -1.336 -2.385 1.00 89.50 71 ASN A CA 1
ATOM 579 C C . ASN A 1 71 ? 8.460 -1.659 -2.390 1.00 89.50 71 ASN A C 1
ATOM 581 O O . ASN A 1 71 ? 9.278 -0.754 -2.224 1.00 89.50 71 ASN A O 1
ATOM 585 N N . PHE A 1 72 ? 8.833 -2.929 -2.588 1.00 80.31 72 PHE A N 1
ATOM 586 C CA . PHE A 1 72 ? 10.217 -3.381 -2.348 1.00 80.31 72 PHE A CA 1
ATOM 587 C C . PHE A 1 72 ? 10.996 -3.841 -3.590 1.00 80.31 72 PHE A C 1
ATOM 589 O O . PHE A 1 72 ? 12.203 -3.630 -3.646 1.00 80.31 72 PHE A O 1
ATOM 596 N N . LEU A 1 73 ? 10.354 -4.489 -4.570 1.00 71.38 73 LEU A N 1
ATOM 597 C CA . LEU A 1 73 ? 11.076 -5.176 -5.662 1.00 71.38 73 LEU A CA 1
ATOM 598 C C . LEU A 1 73 ? 11.198 -4.353 -6.949 1.00 71.38 73 LEU A C 1
ATOM 600 O O . LEU A 1 73 ? 12.270 -4.272 -7.540 1.00 71.38 73 LEU A O 1
ATOM 604 N N . ASP A 1 74 ? 10.092 -3.773 -7.399 1.00 66.44 74 ASP A N 1
ATOM 605 C CA . ASP A 1 74 ? 10.018 -3.144 -8.719 1.00 66.44 74 ASP A CA 1
ATOM 606 C C . ASP A 1 74 ? 10.474 -1.671 -8.679 1.00 66.44 74 ASP A C 1
ATOM 608 O O . ASP A 1 74 ? 11.390 -1.221 -9.388 1.00 66.44 74 ASP A O 1
ATOM 612 N N . ALA A 1 75 ? 9.886 -0.950 -7.728 1.00 67.38 75 ALA A N 1
ATOM 613 C CA . ALA A 1 75 ? 10.227 0.406 -7.351 1.00 67.38 75 ALA A CA 1
ATOM 614 C C . ALA A 1 75 ? 10.282 0.458 -5.824 1.00 67.38 75 ALA A C 1
ATOM 616 O O . ALA A 1 75 ? 9.273 0.199 -5.170 1.00 67.38 75 ALA A O 1
ATOM 617 N N . ALA A 1 76 ? 11.454 0.766 -5.266 1.00 80.62 76 ALA A N 1
ATOM 618 C CA . ALA A 1 76 ? 11.582 1.058 -3.845 1.00 80.62 76 ALA A CA 1
ATOM 619 C C . ALA A 1 76 ? 10.838 2.370 -3.565 1.00 80.62 76 ALA A C 1
ATOM 621 O O . ALA A 1 76 ? 11.332 3.451 -3.885 1.00 80.62 76 ALA A O 1
ATOM 622 N N . ALA A 1 77 ? 9.621 2.264 -3.045 1.00 86.81 77 ALA A N 1
ATOM 623 C CA . ALA A 1 77 ? 8.737 3.396 -2.807 1.00 86.81 77 ALA A CA 1
ATOM 624 C C . ALA A 1 77 ? 7.947 3.178 -1.520 1.00 86.81 77 ALA A C 1
ATOM 626 O O . ALA A 1 77 ? 7.667 2.044 -1.139 1.00 86.81 77 ALA A O 1
ATOM 627 N N . ALA A 1 78 ? 7.569 4.268 -0.865 1.00 90.12 78 ALA A N 1
ATOM 628 C CA . ALA A 1 78 ? 6.695 4.241 0.294 1.00 90.12 78 ALA A CA 1
ATOM 629 C C . ALA A 1 78 ? 5.550 5.227 0.080 1.00 90.12 78 ALA A C 1
ATOM 631 O O . ALA A 1 78 ? 5.751 6.303 -0.487 1.00 90.12 78 ALA A O 1
ATOM 632 N N . SER A 1 79 ? 4.363 4.869 0.550 1.00 91.56 79 SER A N 1
ATOM 633 C CA . SER A 1 79 ? 3.201 5.745 0.566 1.00 91.56 79 SER A CA 1
ATOM 634 C C . SER A 1 79 ? 2.578 5.786 1.950 1.00 91.56 79 SER A C 1
ATOM 636 O O . SER A 1 79 ? 2.510 4.785 2.662 1.00 91.56 79 SER A O 1
ATOM 638 N N . LEU A 1 80 ? 2.100 6.973 2.302 1.00 95.50 80 LEU A N 1
ATOM 639 C CA . LEU A 1 80 ? 1.297 7.231 3.484 1.00 95.50 80 LEU A CA 1
ATOM 640 C C . LEU A 1 80 ? -0.020 7.841 3.012 1.00 95.50 80 LEU A C 1
ATOM 642 O O . LEU A 1 80 ? -0.010 8.798 2.236 1.00 95.50 80 LEU A O 1
ATOM 646 N N . SER A 1 81 ? -1.141 7.307 3.483 1.00 94.69 81 SER A N 1
ATOM 647 C CA . SER A 1 81 ? -2.464 7.844 3.176 1.00 94.69 81 SER A CA 1
ATOM 648 C C . SER A 1 81 ? -3.335 7.975 4.423 1.00 94.69 81 SER A C 1
ATOM 650 O O . SER A 1 81 ? -3.162 7.265 5.415 1.00 94.69 81 SER A O 1
ATOM 652 N N . ILE A 1 82 ? -4.267 8.927 4.359 1.00 95.88 82 ILE A N 1
ATOM 653 C CA . ILE A 1 82 ? -5.312 9.144 5.358 1.00 95.88 82 ILE A CA 1
ATOM 654 C C . ILE A 1 82 ? -6.630 8.801 4.685 1.00 95.88 82 ILE A C 1
ATOM 656 O O . ILE A 1 82 ? -6.947 9.347 3.630 1.00 95.88 82 ILE A O 1
ATOM 660 N N . ASN A 1 83 ? -7.390 7.907 5.299 1.00 94.94 83 ASN A N 1
ATOM 661 C CA . ASN A 1 83 ? -8.614 7.379 4.729 1.00 94.94 83 ASN A CA 1
ATOM 662 C C . ASN A 1 83 ? -9.787 7.647 5.669 1.00 94.94 83 ASN A C 1
ATOM 664 O O . ASN A 1 83 ? -9.657 7.546 6.892 1.00 94.94 83 ASN A O 1
ATOM 668 N N . TYR A 1 84 ? -10.930 7.988 5.076 1.00 94.62 84 TYR A N 1
ATOM 669 C CA . TYR A 1 84 ? -12.159 8.309 5.788 1.00 94.62 84 TYR A CA 1
ATOM 670 C C . TYR A 1 84 ? -13.329 7.495 5.231 1.00 94.62 84 TYR A C 1
ATOM 672 O O . TYR A 1 84 ? -13.493 7.383 4.014 1.00 94.62 84 TYR A O 1
ATOM 680 N N . ARG A 1 85 ? -14.145 6.934 6.125 1.00 93.44 85 ARG A N 1
ATOM 681 C CA . ARG A 1 85 ? -15.393 6.238 5.799 1.00 93.44 85 ARG A CA 1
ATOM 682 C C . ARG A 1 85 ? -16.566 7.162 6.123 1.00 93.44 85 ARG A C 1
ATOM 684 O O . ARG A 1 85 ? -16.737 7.522 7.287 1.00 93.44 85 ARG A O 1
ATOM 691 N N . PHE A 1 86 ? -17.319 7.523 5.081 1.00 89.31 86 PHE A N 1
ATOM 692 C CA . PHE A 1 86 ? -18.591 8.250 5.165 1.00 89.31 86 PHE A CA 1
ATOM 693 C C . PHE A 1 86 ? -19.722 7.343 5.652 1.00 89.31 86 PHE A C 1
ATOM 695 O O . PHE A 1 86 ? -19.690 6.135 5.311 1.00 89.31 86 PHE A O 1
#

Foldseek 3Di:
DKDKDKDKDKDWDDDPQKIKIKTKMFMFIWDFDDDPNDGDTPGDDPVQGIWIKIWMWGHPDPFKIKIWMATDDRDGDIDIDIGGDD

Nearest PDB structures (foldseek):
  5o68-assembly1_C  TM=6.592E-01  e=3.253E-01  Pseudomonas sp. UK4
  5o68-assembly4_L  TM=3.690E-01  e=2.666E+00  Pseudomonas sp. UK4
  6v81-assembly1_A  TM=2.677E-01  e=1.576E+00  Escherichia coli BW25113
  5o68-assembly3_I  TM=4.152E-01  e=9.926E+00  Pseudomonas sp. UK4
  4ce4-assembly1_i  TM=2.539E-01  e=4.060E+00  Sus scrofa domesticus

Mean predicted aligned error: 8.8 Å

Solvent-accessible surface area (backbone atoms only — not comparable to full-atom values): 4869 Å² total; per-residue (Å²): 88,81,52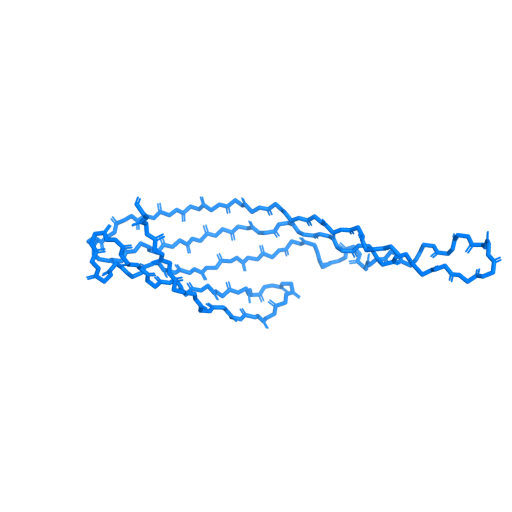,71,51,75,48,75,52,76,52,71,50,80,56,90,54,37,33,43,32,41,33,42,34,44,40,52,59,37,51,36,57,84,56,91,94,45,88,49,73,53,68,54,70,84,87,60,29,66,28,41,35,43,34,37,36,39,54,78,51,102,42,35,33,39,37,41,40,35,33,65,67,55,53,81,43,75,50,76,50,82,46,76,62,132

Sequence (86 aa):
VLDDWQFSLLFAHKISILTPYIGTRWSRMDYIHWVDNVRNRVKSDRSKSIGLIAGTDIALNDTLWLNLEGNFLDAAAASLSINYRF

Secondary structure (DSSP, 8-state):
-EEEEEEEEEEE--BTTEEEEEEEEEEEEEEEEEETTEEEEEPPPTTS-EEEEEEEEEESSSSEEEEEEEE-SSS-EEEEEEEE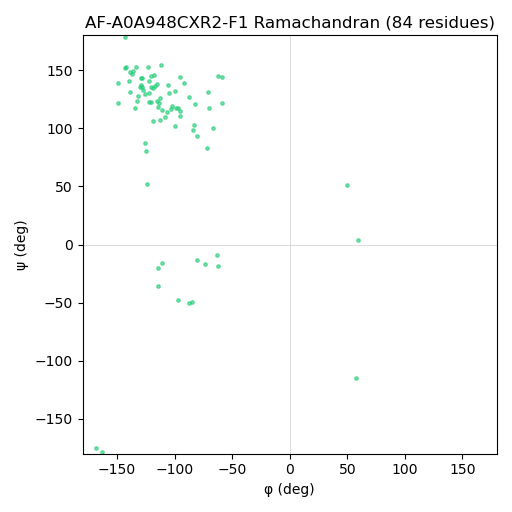--